Protein AF-A0A433PMJ6-F1 (afdb_monomer_lite)

Secondary structure (DSSP, 8-state):
--PPPPPP------S---------TTS-S--S-TTSPPPPP---TTS-GGG---HHHHHHHHHHHHHHHHHHHHHHHHHHHHHHHHHHHHHHHHHHHHHHHHHHHHHHHHHHT-

pLDDT: mean 79.94, std 18.89, range [43.75, 98.25]

Sequence (114 aa):
MSAEPSPIPTRPTDIKVAVGGVVDRVNKRVSGKSWKLAKAPTRRAQMPKALRRSWDQRLEERKNTEIVKTLQKEMKDEKKAEKDRKRQITIERQKIKAEKERLEQLAAKTTMNL

Structure (mmCIF, N/CA/C/O backbone):
data_AF-A0A433PMJ6-F1
#
_entry.id   AF-A0A433PMJ6-F1
#
loop_
_atom_site.group_PDB
_atom_site.id
_atom_site.type_symbol
_atom_site.label_atom_id
_atom_site.label_alt_id
_atom_site.label_comp_id
_atom_site.label_asym_id
_atom_site.label_entity_id
_atom_site.label_seq_id
_atom_site.pdbx_PDB_ins_code
_atom_site.Cartn_x
_atom_site.Cartn_y
_atom_site.Cartn_z
_atom_site.occupancy
_atom_site.B_iso_or_equiv
_atom_site.auth_seq_id
_atom_site.auth_comp_id
_atom_site.auth_asym_id
_atom_site.auth_atom_id
_atom_site.pdbx_PDB_model_num
ATOM 1 N N . MET A 1 1 ? 40.157 30.884 -50.050 1.00 47.16 1 MET A N 1
ATOM 2 C CA . MET A 1 1 ? 39.092 30.417 -49.136 1.00 47.16 1 MET A CA 1
ATOM 3 C C . MET A 1 1 ? 38.819 28.957 -49.456 1.00 47.16 1 MET A C 1
ATOM 5 O O . MET A 1 1 ? 38.008 28.676 -50.326 1.00 47.16 1 MET A O 1
ATOM 9 N N . SER A 1 2 ? 39.570 28.039 -48.848 1.00 46.00 2 SER A N 1
ATOM 10 C CA . SER A 1 2 ? 39.363 26.601 -49.050 1.00 46.00 2 SER A CA 1
ATOM 11 C C . SER A 1 2 ? 38.344 26.129 -48.021 1.00 46.00 2 SER A C 1
ATOM 13 O O . SER A 1 2 ? 38.599 26.231 -46.826 1.00 46.00 2 SER A O 1
ATOM 15 N N . ALA A 1 3 ? 37.168 25.709 -48.480 1.00 57.00 3 ALA A N 1
ATOM 16 C CA . ALA A 1 3 ? 36.109 25.210 -47.614 1.00 57.00 3 ALA A CA 1
ATOM 17 C C . ALA A 1 3 ? 36.487 23.824 -47.069 1.00 57.00 3 ALA A C 1
ATOM 19 O O . ALA A 1 3 ? 36.752 22.903 -47.842 1.00 57.00 3 ALA A O 1
ATOM 20 N N . GLU A 1 4 ? 36.517 23.685 -45.744 1.00 62.06 4 GLU A N 1
ATOM 21 C CA . GLU A 1 4 ? 36.668 22.396 -45.070 1.00 62.06 4 GLU A CA 1
ATOM 22 C C . GLU A 1 4 ? 35.406 21.534 -45.278 1.00 62.06 4 GLU A C 1
ATOM 24 O O . GLU A 1 4 ? 34.285 22.051 -45.184 1.00 62.06 4 GLU A O 1
ATOM 29 N N . PRO A 1 5 ? 35.535 20.225 -45.563 1.00 63.81 5 PRO A N 1
ATOM 30 C CA . PRO A 1 5 ? 34.377 19.355 -45.719 1.00 63.81 5 PRO A CA 1
ATOM 31 C C . PRO A 1 5 ? 33.696 19.119 -44.363 1.00 63.81 5 PRO A C 1
ATOM 33 O O . PRO A 1 5 ? 34.325 18.701 -43.393 1.00 63.81 5 PRO A O 1
ATOM 36 N N . SER A 1 6 ? 32.386 19.375 -44.306 1.00 68.75 6 SER A N 1
ATOM 37 C CA . SER A 1 6 ? 31.561 19.171 -43.109 1.00 68.75 6 SER A CA 1
ATOM 38 C C . SER A 1 6 ? 31.605 17.716 -42.606 1.00 68.75 6 SER A C 1
ATOM 40 O O . SER A 1 6 ? 31.579 16.788 -43.420 1.00 68.75 6 SER A O 1
ATOM 42 N N . PRO A 1 7 ? 31.618 17.485 -41.278 1.00 58.78 7 PRO A N 1
ATOM 43 C CA . PRO A 1 7 ? 31.689 16.144 -40.714 1.00 58.78 7 PRO A CA 1
ATOM 44 C C . PRO A 1 7 ? 30.387 15.375 -40.970 1.00 58.78 7 PRO A C 1
ATOM 46 O O . PRO A 1 7 ? 29.291 15.823 -40.632 1.00 58.78 7 PRO A O 1
ATOM 49 N N . ILE A 1 8 ? 30.518 14.193 -41.569 1.00 58.69 8 ILE A N 1
ATOM 50 C CA . ILE A 1 8 ? 29.407 13.278 -41.852 1.00 58.69 8 ILE A CA 1
ATOM 51 C C . ILE A 1 8 ? 28.804 12.797 -40.517 1.00 58.69 8 ILE A C 1
ATOM 53 O O . ILE A 1 8 ? 29.553 12.312 -39.665 1.00 58.69 8 ILE A O 1
ATOM 57 N N . PRO A 1 9 ? 27.472 12.858 -40.315 1.00 48.53 9 PRO A N 1
ATOM 58 C CA . PRO A 1 9 ? 26.842 12.312 -39.118 1.00 48.53 9 PRO A CA 1
ATOM 59 C C . PRO A 1 9 ? 26.945 10.781 -39.134 1.00 48.53 9 PRO A C 1
ATOM 61 O O . PRO A 1 9 ? 26.311 10.096 -39.942 1.00 48.53 9 PRO A O 1
ATOM 64 N N . THR A 1 10 ? 27.770 10.231 -38.245 1.00 52.34 10 THR A N 1
ATOM 65 C CA . THR A 1 10 ? 27.960 8.788 -38.096 1.00 52.34 10 THR A CA 1
ATOM 66 C C . THR A 1 10 ? 26.690 8.153 -37.527 1.00 52.34 10 THR A C 1
ATOM 68 O O . THR A 1 10 ? 26.273 8.409 -36.399 1.00 52.34 10 THR A O 1
ATOM 71 N N . ARG A 1 11 ? 26.032 7.314 -38.336 1.00 52.53 11 ARG A N 1
ATOM 72 C CA . ARG A 1 11 ? 24.927 6.464 -37.871 1.00 52.53 11 ARG A CA 1
ATOM 73 C C . ARG A 1 11 ? 25.470 5.454 -36.850 1.00 52.53 11 ARG A C 1
ATOM 75 O O . ARG A 1 11 ? 26.576 4.951 -37.060 1.00 52.53 11 ARG A O 1
ATOM 82 N N . PRO A 1 12 ? 24.721 5.101 -35.791 1.00 48.22 12 PRO A N 1
ATOM 83 C CA . PRO A 1 12 ? 25.154 4.064 -34.866 1.00 48.22 12 PRO A CA 1
ATOM 84 C C . PRO A 1 12 ? 25.143 2.724 -35.609 1.00 48.22 12 PRO A C 1
ATOM 86 O O . PRO A 1 12 ? 24.090 2.219 -35.996 1.00 48.22 12 PRO A O 1
ATOM 89 N N . THR A 1 13 ? 26.328 2.182 -35.882 1.00 50.69 13 THR A N 1
ATOM 90 C CA . THR A 1 13 ? 26.496 0.897 -36.558 1.00 50.69 13 THR A CA 1
ATOM 91 C C . THR A 1 13 ? 26.189 -0.241 -35.588 1.00 50.69 13 THR A C 1
ATOM 93 O O . THR A 1 13 ? 26.848 -0.423 -34.563 1.00 50.69 13 THR A O 1
ATOM 96 N N . ASP A 1 14 ? 25.166 -1.028 -35.916 1.00 43.75 14 ASP A N 1
ATOM 97 C CA . ASP A 1 14 ? 24.824 -2.246 -35.192 1.00 43.75 14 ASP A CA 1
ATOM 98 C C . ASP A 1 14 ? 25.916 -3.323 -35.383 1.00 43.75 14 ASP A C 1
ATOM 100 O O . ASP A 1 14 ? 26.016 -3.968 -36.420 1.00 43.75 14 ASP A O 1
ATOM 104 N N . ILE A 1 15 ? 26.682 -3.522 -34.303 1.00 49.25 15 ILE A N 1
ATOM 105 C CA . ILE A 1 15 ? 27.323 -4.755 -33.805 1.00 49.25 15 ILE A CA 1
ATOM 106 C C . ILE A 1 15 ? 28.427 -5.410 -34.677 1.00 49.25 15 ILE A C 1
ATOM 108 O O . ILE A 1 15 ? 28.185 -5.931 -35.760 1.00 49.25 15 ILE A O 1
ATOM 112 N N . LYS A 1 16 ? 29.600 -5.578 -34.027 1.00 47.69 16 LYS A N 1
ATOM 113 C CA . LYS A 1 16 ? 30.760 -6.468 -34.316 1.00 47.69 16 LYS A CA 1
ATOM 114 C C . LYS A 1 16 ? 32.041 -5.829 -34.884 1.00 47.69 16 LYS A C 1
ATOM 116 O O . LYS A 1 16 ? 32.798 -6.514 -35.563 1.00 47.69 16 LYS A O 1
ATOM 121 N N . VAL A 1 17 ? 32.376 -4.588 -34.535 1.00 45.09 17 VAL A N 1
ATOM 122 C CA . VAL A 1 17 ? 33.772 -4.123 -34.672 1.00 45.09 17 VAL A CA 1
ATO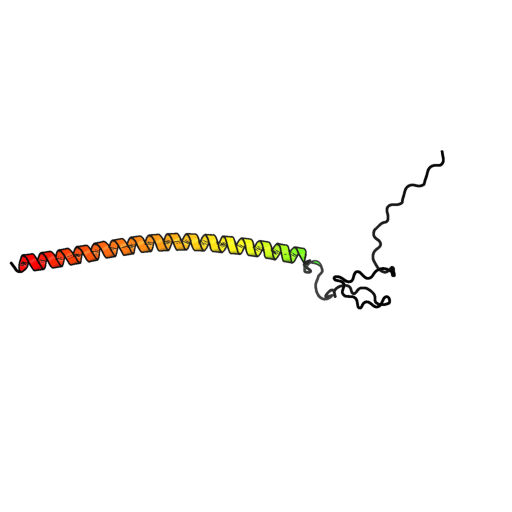M 123 C C . VAL A 1 17 ? 34.488 -4.337 -33.341 1.00 45.09 17 VAL A C 1
ATOM 125 O O . VAL A 1 17 ? 34.060 -3.824 -32.307 1.00 45.09 17 VAL A O 1
ATOM 128 N N . ALA A 1 18 ? 35.552 -5.142 -33.348 1.00 49.22 18 ALA A N 1
ATOM 129 C CA . ALA A 1 18 ? 36.413 -5.346 -32.190 1.00 49.22 18 ALA A CA 1
ATOM 130 C C . ALA A 1 18 ? 37.249 -4.079 -31.957 1.00 49.22 18 ALA A C 1
ATOM 132 O O . ALA A 1 18 ? 38.370 -3.964 -32.442 1.00 49.22 18 ALA A O 1
ATOM 133 N N . VAL A 1 19 ? 36.692 -3.109 -31.232 1.00 51.88 19 VAL A N 1
ATOM 134 C CA . VAL A 1 19 ? 37.467 -1.970 -30.731 1.00 51.88 19 VAL A CA 1
ATOM 135 C C . VAL A 1 19 ? 38.302 -2.479 -29.558 1.00 51.88 19 VAL A C 1
ATOM 137 O O . VAL A 1 19 ? 37.836 -2.578 -28.423 1.00 51.88 19 VAL A O 1
ATOM 140 N N . GLY A 1 20 ? 39.526 -2.906 -29.860 1.00 50.19 20 GLY A N 1
ATOM 141 C CA . GLY A 1 20 ? 40.527 -3.224 -28.853 1.00 50.19 20 GLY A CA 1
ATOM 142 C C . GLY A 1 20 ? 41.013 -1.937 -28.197 1.00 50.19 20 GLY A C 1
ATOM 143 O O . GLY A 1 20 ? 41.727 -1.166 -28.825 1.00 50.19 20 GLY A O 1
ATOM 144 N N . GLY A 1 21 ? 40.639 -1.703 -26.939 1.00 53.94 21 GLY A N 1
ATOM 145 C CA . GLY A 1 21 ? 41.184 -0.590 -26.162 1.00 53.94 21 GLY A CA 1
ATOM 146 C C . GLY A 1 21 ? 40.306 -0.166 -24.989 1.00 53.94 21 GLY A C 1
ATOM 147 O O . GLY A 1 21 ? 39.142 0.153 -25.175 1.00 53.94 21 GLY A O 1
ATOM 148 N N . VAL A 1 22 ? 40.918 -0.142 -23.800 1.00 44.44 22 VAL A N 1
ATOM 149 C CA . VAL A 1 22 ? 40.393 0.267 -22.481 1.00 44.44 22 VAL A CA 1
ATOM 150 C C . VAL A 1 22 ? 39.307 -0.643 -21.887 1.00 44.44 22 VAL A C 1
ATOM 152 O O . VAL A 1 22 ? 38.134 -0.644 -22.249 1.00 44.44 22 VAL A O 1
ATOM 155 N N . VAL A 1 23 ? 39.726 -1.430 -20.892 1.00 50.91 23 VAL A N 1
ATOM 156 C CA . VAL A 1 23 ? 38.844 -2.243 -20.050 1.00 50.91 23 VAL A CA 1
ATOM 157 C C . VAL A 1 23 ? 38.273 -1.353 -18.943 1.00 50.91 23 VAL A C 1
ATOM 159 O O . VAL A 1 23 ? 38.937 -1.140 -17.931 1.00 50.91 23 VAL A O 1
ATOM 162 N N . ASP A 1 24 ? 37.037 -0.870 -19.097 1.00 51.25 24 ASP A N 1
ATOM 163 C CA . ASP A 1 24 ? 36.259 -0.326 -17.973 1.00 51.25 24 ASP A CA 1
ATOM 164 C C . ASP A 1 24 ? 36.050 -1.434 -16.933 1.00 51.25 24 ASP A C 1
ATOM 166 O O . ASP A 1 24 ? 35.221 -2.333 -17.109 1.00 51.25 24 ASP A O 1
ATOM 170 N N . ARG A 1 25 ? 36.821 -1.391 -15.844 1.00 52.31 25 ARG A N 1
ATOM 171 C CA . ARG A 1 25 ? 36.862 -2.453 -14.823 1.00 52.31 25 ARG A CA 1
ATOM 172 C C . ARG A 1 25 ? 35.618 -2.521 -13.933 1.00 52.31 25 ARG A C 1
ATOM 174 O O . ARG A 1 25 ? 35.505 -3.449 -13.142 1.00 52.31 25 ARG A O 1
ATOM 181 N N . VAL A 1 26 ? 34.696 -1.564 -14.034 1.00 52.09 26 VAL A N 1
ATOM 182 C CA . VAL A 1 26 ? 33.715 -1.343 -12.963 1.00 52.09 26 VAL A CA 1
ATOM 183 C C . VAL A 1 26 ? 32.467 -2.224 -13.063 1.00 52.09 26 VAL A C 1
ATOM 185 O O . VAL A 1 26 ? 31.921 -2.554 -12.019 1.00 52.09 26 VAL A O 1
ATOM 188 N N . ASN A 1 27 ? 31.988 -2.660 -14.241 1.00 53.94 27 ASN A N 1
ATOM 189 C CA . ASN A 1 27 ? 30.758 -3.482 -14.266 1.00 53.94 27 ASN A CA 1
ATOM 190 C C . ASN A 1 27 ? 30.393 -4.113 -15.626 1.00 53.94 27 ASN A C 1
ATOM 192 O O . ASN A 1 27 ? 29.288 -3.928 -16.137 1.00 53.94 27 ASN A O 1
ATOM 196 N N . LYS A 1 28 ? 31.293 -4.860 -16.276 1.00 56.19 28 LYS A N 1
ATOM 197 C CA . LYS A 1 28 ? 30.945 -5.560 -17.533 1.00 56.19 28 LYS A CA 1
ATOM 198 C C . LYS A 1 28 ? 31.141 -7.073 -17.376 1.00 56.19 28 LYS A C 1
ATOM 200 O O . LYS A 1 28 ? 32.129 -7.508 -16.795 1.00 56.19 28 LYS A O 1
ATOM 205 N N . ARG A 1 29 ? 30.203 -7.890 -17.898 1.00 56.28 29 ARG A N 1
ATOM 206 C CA . ARG A 1 29 ? 30.298 -9.373 -17.984 1.00 56.28 29 ARG A CA 1
ATOM 207 C C . ARG A 1 29 ? 31.405 -9.783 -18.964 1.00 56.28 29 ARG A C 1
ATOM 209 O O . ARG A 1 29 ? 31.138 -10.365 -20.017 1.00 56.28 29 ARG A O 1
ATOM 216 N N . VAL A 1 30 ? 32.648 -9.455 -18.647 1.00 60.03 30 VAL A N 1
ATOM 217 C CA . VAL A 1 30 ? 33.805 -9.776 -19.476 1.00 60.03 30 VAL A CA 1
ATOM 218 C C . VAL A 1 30 ? 34.917 -10.253 -18.563 1.00 60.03 30 VAL A C 1
ATOM 220 O O . VAL A 1 30 ? 35.267 -9.614 -17.579 1.00 60.03 30 VAL A O 1
ATOM 223 N N . SER A 1 31 ? 35.479 -11.409 -18.897 1.00 59.84 31 SER A N 1
ATOM 224 C CA . SER A 1 31 ? 36.814 -11.753 -18.423 1.00 59.84 31 SER A CA 1
ATOM 225 C C . SER A 1 31 ? 37.763 -10.751 -19.078 1.00 59.84 31 SER A C 1
ATOM 227 O O . SER A 1 31 ? 37.660 -10.563 -20.286 1.00 59.84 31 SER A O 1
ATOM 229 N N . GLY A 1 32 ? 38.653 -10.115 -18.309 1.00 66.19 32 GLY A N 1
ATOM 230 C CA . GLY A 1 32 ? 39.551 -9.034 -18.758 1.00 66.19 32 GLY A CA 1
ATOM 231 C C . GLY A 1 32 ? 40.579 -9.399 -19.843 1.00 66.19 32 GLY A C 1
ATOM 232 O O . GLY A 1 32 ? 41.591 -8.726 -19.978 1.00 66.19 32 GLY A O 1
ATOM 233 N N . LYS A 1 33 ? 40.347 -10.474 -20.598 1.00 70.88 33 LYS A N 1
ATOM 234 C CA . LYS A 1 33 ? 41.165 -10.943 -21.713 1.00 70.88 33 LYS A CA 1
ATOM 235 C C . LYS A 1 33 ? 40.630 -10.306 -22.996 1.00 70.88 33 LYS A C 1
ATOM 237 O O . LYS A 1 33 ? 39.486 -10.561 -23.367 1.00 70.88 33 LYS A O 1
ATOM 242 N N . SER A 1 34 ? 41.463 -9.523 -23.672 1.00 68.75 34 SER A N 1
ATOM 243 C CA . SER A 1 34 ? 41.110 -8.684 -24.831 1.00 68.75 34 SER A CA 1
ATOM 244 C C . SER A 1 34 ? 40.463 -9.435 -26.004 1.00 68.75 34 SER A C 1
ATOM 246 O O . SER A 1 34 ? 39.620 -8.876 -26.693 1.00 68.75 34 SER A O 1
ATOM 248 N N . TRP A 1 35 ? 40.786 -10.716 -26.200 1.00 73.00 35 TRP A N 1
ATOM 249 C CA . TRP A 1 35 ? 40.193 -11.569 -27.242 1.00 73.00 35 TRP A CA 1
ATOM 250 C C . TRP A 1 35 ? 38.755 -12.045 -26.961 1.00 73.00 35 TRP A C 1
ATOM 252 O O . TRP A 1 35 ? 38.143 -12.717 -27.790 1.00 73.00 35 TRP A O 1
ATOM 262 N N . LYS A 1 36 ? 38.199 -11.763 -25.774 1.00 69.50 36 LYS A N 1
ATOM 263 C CA . LYS A 1 36 ? 36.844 -12.184 -25.409 1.00 69.50 36 LYS A CA 1
ATOM 264 C C . LYS A 1 36 ? 35.877 -11.046 -25.694 1.00 69.50 36 LYS A C 1
ATOM 266 O O . LYS A 1 36 ? 35.966 -9.980 -25.098 1.00 69.50 36 LYS A O 1
ATOM 271 N N . LEU A 1 37 ? 34.905 -11.320 -26.558 1.00 71.50 37 LEU A N 1
ATOM 272 C CA . LEU A 1 37 ? 33.819 -10.391 -26.851 1.00 71.50 37 LEU A CA 1
ATOM 273 C C . LEU A 1 37 ? 32.927 -10.181 -25.619 1.00 71.50 37 LEU A C 1
ATOM 275 O O . LEU A 1 37 ? 32.689 -11.106 -24.832 1.00 71.50 37 LEU A O 1
ATOM 279 N N . ALA A 1 38 ? 32.400 -8.964 -25.475 1.00 73.56 38 ALA A N 1
ATOM 280 C CA . ALA A 1 38 ? 31.422 -8.642 -24.445 1.00 73.56 38 ALA A CA 1
ATOM 281 C C . ALA A 1 38 ? 30.180 -9.535 -24.600 1.00 73.56 38 ALA A C 1
ATOM 283 O O . ALA A 1 38 ? 29.567 -9.599 -25.668 1.00 73.56 38 ALA A O 1
ATOM 284 N N . LYS A 1 39 ? 29.805 -10.247 -23.530 1.00 73.31 39 LYS A N 1
ATOM 285 C CA . LYS A 1 39 ? 28.635 -11.130 -23.562 1.00 73.31 39 LYS A CA 1
ATOM 286 C C . LYS A 1 39 ? 27.351 -10.305 -23.500 1.00 73.31 39 LYS A C 1
ATOM 288 O O . LYS A 1 39 ? 27.087 -9.650 -22.492 1.00 73.31 39 LYS A O 1
ATOM 293 N N . ALA A 1 40 ? 26.526 -10.403 -24.539 1.00 73.12 40 ALA A N 1
ATOM 294 C CA . ALA A 1 40 ? 25.147 -9.931 -24.491 1.00 73.12 40 ALA A CA 1
ATOM 295 C C . ALA A 1 40 ? 24.305 -10.822 -23.552 1.00 73.12 40 ALA A C 1
ATOM 297 O O . ALA A 1 40 ? 24.582 -12.020 -23.422 1.00 73.12 40 ALA A O 1
ATOM 298 N N . PRO A 1 41 ? 23.273 -10.275 -22.887 1.00 75.12 41 PRO A N 1
ATOM 299 C CA . PRO A 1 41 ? 22.358 -11.075 -22.084 1.00 75.12 41 PRO A CA 1
ATOM 300 C C . PRO A 1 41 ? 21.612 -12.094 -22.955 1.00 75.12 41 PRO A C 1
ATOM 302 O O . PRO A 1 41 ? 21.113 -11.770 -24.035 1.00 75.12 41 PRO A O 1
ATOM 305 N N . THR A 1 42 ? 21.504 -13.331 -22.466 1.00 80.50 42 THR A N 1
ATOM 306 C CA . THR A 1 42 ? 20.791 -14.411 -23.156 1.00 80.50 42 THR A CA 1
ATOM 307 C C . THR A 1 42 ? 19.322 -14.039 -23.356 1.00 80.50 42 THR A C 1
ATOM 309 O O . THR A 1 42 ? 18.556 -13.930 -22.397 1.00 80.50 42 THR A O 1
ATOM 312 N N . ARG A 1 43 ? 18.901 -13.875 -24.614 1.00 77.38 43 ARG A N 1
ATOM 313 C CA . ARG A 1 43 ? 17.488 -13.698 -24.977 1.00 77.38 43 ARG A CA 1
ATOM 314 C C . ARG A 1 43 ? 16.815 -15.065 -25.092 1.00 77.38 43 ARG A C 1
ATOM 316 O O . ARG A 1 43 ? 17.212 -15.879 -25.916 1.00 77.38 43 ARG A O 1
ATOM 323 N N . ARG A 1 44 ? 15.761 -15.305 -24.304 1.00 80.56 44 ARG A N 1
ATOM 324 C CA . ARG A 1 44 ? 14.930 -16.520 -24.418 1.00 80.56 44 ARG A CA 1
ATOM 325 C C . ARG A 1 44 ? 14.165 -16.506 -25.743 1.00 80.56 44 ARG A C 1
ATOM 327 O O . ARG A 1 44 ? 13.265 -15.680 -25.899 1.00 80.56 44 ARG A O 1
ATOM 334 N N . ALA A 1 45 ? 14.511 -17.399 -26.670 1.00 82.31 45 ALA A N 1
ATOM 335 C CA . ALA A 1 45 ? 13.899 -17.481 -27.999 1.00 82.31 45 ALA A CA 1
ATOM 336 C C . ALA A 1 45 ? 12.409 -17.857 -27.936 1.00 82.31 45 ALA A C 1
ATOM 338 O O . ALA A 1 45 ? 11.606 -17.201 -28.589 1.00 82.31 45 ALA A O 1
ATOM 339 N N . GLN A 1 46 ? 12.045 -18.795 -27.054 1.00 89.19 46 GLN A N 1
ATOM 340 C CA . GLN A 1 46 ? 10.669 -19.276 -26.856 1.00 89.19 46 GLN A CA 1
ATOM 341 C C . GLN A 1 46 ? 9.633 -18.224 -26.405 1.00 89.19 46 GLN A C 1
ATOM 343 O O . GLN A 1 46 ? 8.442 -18.490 -26.491 1.00 89.19 46 GLN A O 1
ATOM 348 N N . MET A 1 47 ? 10.036 -17.035 -25.934 1.00 86.06 47 MET A N 1
ATOM 349 C CA . MET A 1 47 ? 9.073 -15.982 -25.577 1.00 86.06 47 MET A CA 1
ATOM 350 C C . MET A 1 47 ? 8.815 -15.009 -26.738 1.00 86.06 47 MET A C 1
ATOM 352 O O . MET A 1 47 ? 9.783 -14.444 -27.265 1.00 86.06 47 MET A O 1
ATOM 356 N N . PRO A 1 48 ? 7.544 -14.705 -27.067 1.00 88.81 48 PRO A N 1
ATOM 357 C CA . PRO A 1 48 ? 7.194 -13.657 -28.023 1.00 88.81 48 PRO A CA 1
ATOM 358 C C . PRO A 1 48 ? 7.771 -12.293 -27.628 1.00 88.81 48 PRO A C 1
ATOM 360 O O . PRO A 1 48 ? 7.852 -11.957 -26.446 1.00 88.81 48 PRO A O 1
ATOM 363 N N . LYS A 1 49 ? 8.150 -11.466 -28.615 1.00 83.44 49 LYS A N 1
ATOM 364 C CA . LYS A 1 49 ? 8.746 -10.137 -28.366 1.00 83.44 49 LYS A CA 1
ATOM 365 C C . LYS A 1 49 ? 7.809 -9.221 -27.567 1.00 83.44 49 LYS A C 1
ATOM 367 O O . LYS A 1 49 ? 8.301 -8.489 -26.719 1.00 83.44 49 LYS A O 1
ATOM 372 N N . ALA A 1 50 ? 6.498 -9.325 -27.785 1.00 84.50 50 ALA A N 1
ATOM 373 C CA . ALA A 1 50 ? 5.482 -8.546 -27.076 1.00 84.50 50 ALA A CA 1
ATOM 374 C C . ALA A 1 50 ? 5.442 -8.814 -25.558 1.00 84.50 50 ALA A C 1
ATOM 376 O O . ALA A 1 50 ? 5.113 -7.920 -24.787 1.00 84.50 50 ALA A O 1
ATOM 377 N N . LEU A 1 51 ? 5.823 -10.021 -25.122 1.00 84.12 51 LEU A N 1
ATOM 378 C CA . LEU A 1 51 ? 5.818 -10.408 -23.707 1.00 84.12 51 LEU A CA 1
ATOM 379 C C . LEU A 1 51 ? 7.149 -10.093 -23.000 1.00 84.12 51 LEU A C 1
ATOM 381 O O . LEU A 1 51 ? 7.273 -10.222 -21.783 1.00 84.12 51 LEU A O 1
ATOM 385 N N . ARG A 1 52 ? 8.180 -9.680 -23.748 1.00 84.19 52 ARG A N 1
ATOM 386 C CA . ARG A 1 52 ? 9.487 -9.340 -23.177 1.00 84.19 52 ARG A CA 1
ATOM 387 C C . ARG A 1 52 ? 9.438 -7.929 -22.592 1.00 84.19 52 ARG A C 1
ATOM 389 O O . ARG A 1 52 ? 9.537 -6.952 -23.325 1.00 84.19 52 ARG A O 1
ATOM 396 N N . ARG A 1 53 ? 9.345 -7.835 -21.267 1.00 86.69 53 ARG A N 1
ATOM 397 C CA . ARG A 1 53 ? 9.465 -6.570 -20.530 1.00 86.69 53 ARG A CA 1
ATOM 398 C C . ARG A 1 53 ? 10.926 -6.138 -20.405 1.00 86.69 53 ARG A C 1
ATOM 400 O O . ARG A 1 53 ? 11.787 -6.961 -20.066 1.00 86.69 53 ARG A O 1
ATOM 407 N N . SER A 1 54 ? 11.206 -4.853 -20.617 1.00 87.88 54 SER A N 1
ATOM 408 C CA . SER A 1 54 ? 12.509 -4.285 -20.250 1.00 87.88 54 SER A CA 1
ATOM 409 C C . SER A 1 54 ? 12.673 -4.260 -18.723 1.00 87.88 54 SER A C 1
ATOM 411 O O . SER A 1 54 ? 11.749 -4.557 -17.961 1.00 87.88 54 SER A O 1
ATOM 413 N N . TRP A 1 55 ? 13.887 -3.991 -18.246 1.00 85.81 55 TRP A N 1
ATOM 414 C CA . TRP A 1 55 ? 14.093 -3.762 -16.816 1.00 85.81 55 TRP A CA 1
ATOM 415 C C . TRP A 1 55 ? 13.334 -2.519 -16.343 1.00 85.81 55 TRP A C 1
ATOM 417 O O . TRP A 1 55 ? 12.651 -2.591 -15.326 1.00 85.81 55 TRP A O 1
ATOM 427 N N . ASP A 1 56 ? 13.377 -1.445 -17.128 1.00 90.69 56 ASP A N 1
ATOM 428 C CA . ASP A 1 56 ? 1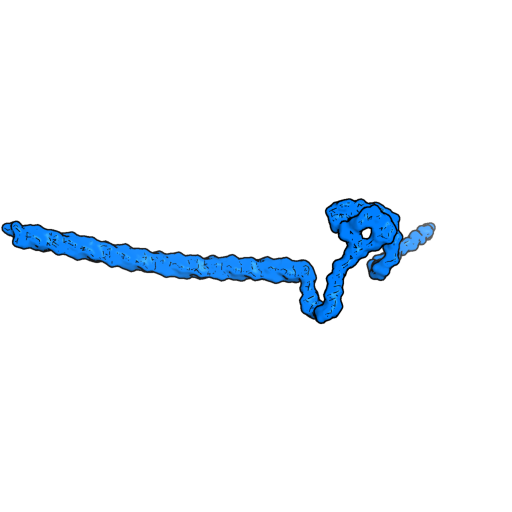2.742 -0.169 -16.791 1.00 90.69 56 ASP A CA 1
ATOM 429 C C . ASP A 1 56 ? 11.220 -0.311 -16.687 1.00 90.69 56 ASP A C 1
ATOM 431 O O . ASP A 1 56 ? 10.640 0.094 -15.686 1.00 90.69 56 ASP A O 1
ATOM 435 N N . GLN A 1 57 ? 10.591 -1.040 -17.617 1.00 93.19 57 GLN A N 1
ATOM 436 C CA . GLN A 1 57 ? 9.158 -1.356 -17.543 1.00 93.19 57 GLN A CA 1
ATOM 437 C C . GLN A 1 57 ? 8.801 -2.135 -16.272 1.00 93.19 57 GLN A C 1
ATOM 439 O O . GLN A 1 57 ? 7.806 -1.846 -15.618 1.00 93.19 57 GLN A O 1
ATOM 444 N N . ARG A 1 58 ? 9.630 -3.113 -15.877 1.00 93.88 58 ARG A N 1
ATOM 445 C CA . ARG A 1 58 ? 9.407 -3.865 -14.628 1.00 93.88 58 ARG A CA 1
ATOM 446 C C . ARG A 1 58 ? 9.603 -2.997 -13.389 1.00 93.88 58 ARG A C 1
ATOM 448 O O . ARG A 1 58 ? 8.981 -3.256 -12.360 1.00 93.88 58 ARG A O 1
ATOM 455 N N . LEU A 1 59 ? 10.495 -2.012 -13.458 1.00 96.44 59 LEU A N 1
ATOM 456 C CA . LEU A 1 59 ? 10.724 -1.067 -12.374 1.00 96.44 59 LEU A CA 1
ATOM 457 C C . LEU A 1 59 ? 9.535 -0.111 -12.226 1.00 96.44 59 LEU A C 1
ATOM 459 O O . LEU A 1 59 ? 9.089 0.120 -11.106 1.00 96.44 59 LEU A O 1
ATOM 463 N N . GLU A 1 60 ? 8.998 0.395 -13.334 1.00 96.56 60 GLU A N 1
ATOM 464 C CA . GLU A 1 60 ? 7.780 1.216 -13.365 1.00 96.56 60 GLU A CA 1
ATOM 465 C C . GLU A 1 60 ? 6.565 0.447 -12.840 1.00 96.56 60 GLU A C 1
ATOM 467 O O . GLU A 1 60 ? 5.877 0.929 -11.941 1.00 96.56 60 GLU A O 1
ATOM 472 N N . GLU A 1 61 ? 6.345 -0.783 -13.315 1.00 96.25 61 GLU A N 1
ATOM 473 C CA . GLU A 1 61 ? 5.280 -1.659 -12.811 1.00 96.25 61 GLU A CA 1
ATOM 474 C C . GLU A 1 61 ? 5.403 -1.853 -11.291 1.00 96.25 61 GLU A C 1
ATOM 476 O O . GLU A 1 61 ? 4.415 -1.727 -10.567 1.00 96.25 61 GLU A O 1
ATOM 481 N N . ARG A 1 62 ? 6.620 -2.082 -10.778 1.00 97.44 62 ARG A N 1
ATOM 482 C CA . ARG A 1 62 ? 6.852 -2.229 -9.336 1.00 97.44 62 ARG A CA 1
ATOM 483 C C . ARG A 1 62 ? 6.489 -0.960 -8.567 1.00 97.44 62 ARG A C 1
ATOM 485 O O . ARG A 1 62 ? 5.716 -1.056 -7.617 1.00 97.44 62 ARG A O 1
ATOM 492 N N . LYS A 1 63 ? 6.970 0.205 -9.008 1.00 97.88 63 LYS A N 1
ATOM 493 C CA . LYS A 1 63 ? 6.648 1.503 -8.389 1.00 97.88 63 LYS A CA 1
ATOM 494 C C . LYS A 1 63 ? 5.137 1.733 -8.343 1.00 97.88 63 LYS A C 1
ATOM 496 O O . LYS A 1 63 ? 4.599 2.074 -7.295 1.00 97.88 63 LYS A O 1
ATOM 501 N N . ASN A 1 64 ? 4.438 1.455 -9.441 1.00 97.56 64 ASN A N 1
ATOM 502 C CA . ASN A 1 64 ? 2.983 1.591 -9.504 1.00 97.56 64 ASN A CA 1
ATOM 503 C C . ASN A 1 64 ? 2.289 0.660 -8.501 1.00 97.56 64 ASN A C 1
ATOM 505 O O . ASN A 1 64 ? 1.384 1.084 -7.784 1.00 97.56 64 ASN A O 1
ATOM 509 N N . THR A 1 65 ? 2.732 -0.597 -8.393 1.00 97.62 65 THR A N 1
ATOM 510 C CA . THR A 1 65 ? 2.159 -1.526 -7.406 1.00 97.62 65 THR A CA 1
ATOM 511 C C . THR A 1 65 ? 2.438 -1.114 -5.964 1.00 97.62 65 THR A C 1
ATOM 513 O O . THR A 1 65 ? 1.600 -1.356 -5.099 1.00 97.62 65 THR A O 1
ATOM 516 N N . GLU A 1 66 ? 3.591 -0.506 -5.691 1.00 98.06 66 GLU A N 1
ATOM 517 C CA . GLU A 1 66 ? 3.936 0.012 -4.366 1.00 98.06 66 GLU A CA 1
ATOM 518 C C . GLU A 1 66 ? 3.015 1.177 -3.995 1.00 98.06 66 GLU A C 1
ATOM 520 O O . GLU A 1 66 ? 2.395 1.119 -2.937 1.00 98.06 66 GLU A O 1
ATOM 525 N N . ILE A 1 67 ? 2.813 2.138 -4.902 1.00 97.88 67 ILE A N 1
ATOM 526 C CA . ILE A 1 67 ? 1.896 3.276 -4.709 1.00 97.88 67 ILE A CA 1
ATOM 527 C C . ILE A 1 67 ? 0.458 2.802 -4.451 1.00 97.88 67 ILE A C 1
ATOM 529 O O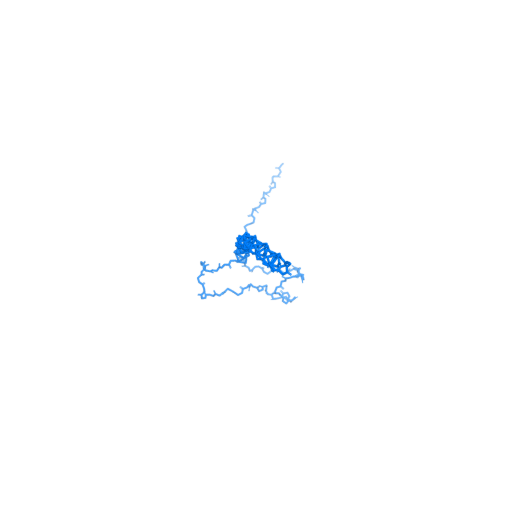 . ILE A 1 67 ? -0.222 3.281 -3.546 1.00 97.88 67 ILE A O 1
ATOM 533 N N . VAL A 1 68 ? -0.027 1.823 -5.220 1.00 98.19 68 VAL A N 1
ATOM 534 C CA . VAL A 1 68 ? -1.382 1.284 -5.017 1.00 98.19 68 VAL A CA 1
ATOM 535 C C . VAL A 1 68 ? -1.503 0.594 -3.657 1.00 98.19 68 VAL A C 1
ATOM 537 O O . VAL A 1 68 ? -2.519 0.739 -2.977 1.00 98.19 68 VAL A O 1
ATOM 540 N N . LYS A 1 69 ? -0.473 -0.146 -3.232 1.00 98.19 69 LYS A N 1
ATOM 541 C CA . LYS A 1 69 ? -0.466 -0.825 -1.929 1.00 98.19 69 LYS A CA 1
ATOM 542 C C . LYS A 1 69 ? -0.423 0.160 -0.766 1.00 98.19 69 LYS A C 1
ATOM 544 O O . LYS A 1 69 ? -1.111 -0.086 0.225 1.00 98.19 69 LYS A O 1
ATOM 549 N N . THR A 1 70 ? 0.355 1.238 -0.865 1.00 98.00 70 THR A N 1
ATOM 550 C CA . THR A 1 70 ? 0.402 2.270 0.181 1.00 98.00 70 THR A CA 1
ATOM 551 C C . THR A 1 70 ? -0.953 2.948 0.313 1.00 98.00 70 THR A C 1
ATOM 553 O O . THR A 1 70 ? -1.518 2.932 1.404 1.00 98.00 70 THR A O 1
ATOM 556 N N . LEU A 1 71 ? -1.549 3.380 -0.802 1.00 98.19 71 LEU A N 1
ATOM 557 C CA . LEU A 1 71 ? -2.879 3.992 -0.801 1.00 98.19 71 LEU A CA 1
ATOM 558 C C . LEU A 1 71 ? -3.946 3.041 -0.238 1.00 98.19 71 LEU A C 1
ATOM 560 O O . LEU A 1 71 ? -4.769 3.418 0.594 1.00 98.19 71 LEU A O 1
ATOM 564 N N . GLN A 1 72 ? -3.922 1.768 -0.644 1.00 97.94 72 GLN A N 1
ATOM 565 C CA . GLN A 1 72 ? -4.859 0.772 -0.126 1.00 97.94 72 GLN A CA 1
ATOM 566 C C . GLN A 1 72 ? -4.709 0.575 1.389 1.00 97.94 72 GLN A C 1
ATOM 568 O O . GLN A 1 72 ? -5.706 0.329 2.076 1.00 97.94 72 GLN A O 1
ATOM 573 N N . LYS A 1 73 ? -3.478 0.624 1.904 1.00 98.19 73 LYS A N 1
ATOM 574 C CA . LYS A 1 73 ? -3.200 0.503 3.334 1.00 98.19 73 LYS A CA 1
ATOM 575 C C . LYS A 1 73 ? -3.741 1.716 4.089 1.00 98.19 73 LYS A C 1
ATOM 577 O O . LYS A 1 73 ? -4.516 1.519 5.019 1.00 98.19 73 LYS A O 1
ATOM 582 N N . GLU A 1 74 ? -3.432 2.925 3.629 1.00 97.12 74 GLU A N 1
ATOM 583 C CA . GLU A 1 74 ? -3.915 4.184 4.215 1.00 97.12 74 GLU A CA 1
ATOM 584 C C . GLU A 1 74 ? -5.448 4.196 4.316 1.00 97.12 74 GLU A C 1
ATOM 586 O O . GLU A 1 74 ? -6.003 4.338 5.405 1.00 97.12 74 GLU A O 1
ATOM 591 N N . MET A 1 75 ? -6.150 3.867 3.225 1.00 98.00 75 MET A N 1
ATOM 592 C CA . MET A 1 75 ? -7.617 3.796 3.220 1.00 98.00 75 MET A CA 1
ATOM 593 C C . MET A 1 75 ? -8.194 2.762 4.200 1.00 98.00 75 MET A C 1
ATOM 595 O O . MET A 1 75 ? -9.308 2.924 4.710 1.00 98.00 75 MET A O 1
ATOM 599 N N . LYS A 1 76 ? -7.503 1.635 4.408 1.00 98.25 76 LYS A N 1
ATOM 600 C CA . LYS A 1 76 ? -7.947 0.597 5.351 1.00 98.25 76 LYS A CA 1
ATOM 601 C C . LYS A 1 76 ? -7.709 1.031 6.790 1.00 98.25 76 LYS A C 1
ATOM 603 O O . LYS A 1 76 ? -8.590 0.810 7.623 1.00 98.25 76 LYS A O 1
ATOM 608 N N . ASP A 1 77 ? -6.561 1.640 7.055 1.00 97.75 77 ASP A N 1
ATOM 609 C CA . ASP A 1 77 ? -6.171 2.106 8.380 1.00 97.75 77 ASP A CA 1
ATOM 610 C C . ASP A 1 77 ? -7.108 3.231 8.846 1.00 97.75 77 ASP A C 1
ATOM 612 O O . ASP A 1 77 ? -7.647 3.145 9.950 1.00 97.75 77 ASP A O 1
ATOM 616 N N . GLU A 1 78 ? -7.449 4.188 7.976 1.00 96.44 78 GLU A N 1
ATOM 617 C CA . GLU A 1 78 ? -8.443 5.237 8.259 1.00 96.44 78 GLU A CA 1
ATOM 618 C C . GLU A 1 78 ? -9.831 4.662 8.579 1.00 96.44 78 GLU A C 1
ATOM 620 O O . GLU A 1 78 ? -10.452 4.996 9.593 1.00 96.44 78 GLU A O 1
ATOM 625 N N . LYS A 1 79 ? -10.322 3.733 7.746 1.00 97.94 79 LYS A N 1
ATOM 626 C CA . LYS A 1 79 ? -11.621 3.077 7.973 1.00 97.94 79 LYS A CA 1
ATOM 627 C C . LYS A 1 79 ? -11.647 2.294 9.280 1.00 97.94 79 LYS A C 1
ATOM 629 O O . LYS A 1 79 ? -12.695 2.223 9.927 1.00 97.94 79 LYS A O 1
ATOM 634 N N . LYS A 1 80 ? -10.535 1.655 9.641 1.00 97.81 80 LYS A N 1
ATOM 635 C CA . LYS A 1 80 ? -10.420 0.902 10.887 1.00 97.81 80 LYS A CA 1
ATOM 636 C C . LYS A 1 80 ? -10.374 1.845 12.087 1.00 97.81 80 LYS A C 1
ATOM 638 O O . LYS A 1 80 ? -11.136 1.626 13.022 1.00 97.81 80 LYS A O 1
ATOM 643 N N . ALA A 1 81 ? -9.587 2.916 12.020 1.00 97.62 81 ALA A N 1
ATOM 644 C CA . ALA A 1 81 ? -9.490 3.918 13.077 1.00 97.62 81 ALA A CA 1
ATOM 645 C C . ALA A 1 81 ? -10.857 4.539 13.406 1.00 97.62 81 ALA A C 1
ATOM 647 O O . ALA A 1 81 ? -11.236 4.616 14.574 1.00 97.62 81 ALA A O 1
ATOM 648 N N . GLU A 1 82 ? -11.650 4.892 12.392 1.00 97.12 82 GLU A N 1
ATOM 649 C CA . GLU A 1 82 ? -12.986 5.459 12.612 1.00 97.12 82 GLU A CA 1
ATOM 650 C C . GLU A 1 82 ? -13.964 4.436 13.220 1.00 97.12 82 GLU A C 1
ATOM 652 O O . GLU A 1 82 ? -14.758 4.764 14.107 1.00 97.12 82 GLU A O 1
ATOM 657 N N . LYS A 1 83 ? -13.902 3.168 12.790 1.00 97.88 83 LYS A N 1
ATOM 658 C CA . LYS A 1 83 ? -14.699 2.087 13.399 1.00 97.88 83 LYS A CA 1
ATOM 659 C C . LYS A 1 83 ? -14.312 1.855 14.858 1.00 97.88 83 LYS A C 1
ATOM 661 O O . LYS A 1 83 ? -15.198 1.735 15.707 1.00 97.88 83 LYS A O 1
ATOM 666 N N . ASP A 1 84 ? -13.017 1.815 15.145 1.00 97.44 84 ASP A N 1
ATOM 667 C CA . ASP A 1 84 ? -12.491 1.596 16.489 1.00 97.44 84 ASP A CA 1
ATOM 668 C C . ASP A 1 84 ? -12.847 2.768 17.413 1.00 97.44 84 ASP A C 1
ATOM 670 O O . ASP A 1 84 ? -13.306 2.533 18.532 1.00 97.44 84 ASP A O 1
ATOM 674 N N . ARG A 1 85 ? -12.787 4.014 16.923 1.00 97.44 85 ARG A N 1
ATOM 675 C CA . ARG A 1 85 ? -13.252 5.208 17.649 1.00 97.44 85 ARG A CA 1
ATOM 676 C C . ARG A 1 85 ? -14.727 5.101 18.037 1.00 97.44 85 ARG A C 1
ATOM 678 O O . ARG A 1 85 ? -15.080 5.298 19.199 1.00 97.44 85 ARG A O 1
ATOM 685 N N . LYS A 1 86 ? -15.606 4.756 17.089 1.00 97.81 86 LYS A N 1
ATOM 686 C CA . LYS A 1 86 ? -17.042 4.573 17.375 1.00 97.81 86 LYS A CA 1
ATOM 687 C C . LYS A 1 86 ? -17.266 3.474 18.409 1.00 97.81 86 LYS A C 1
ATOM 689 O O . LYS A 1 86 ? -18.049 3.657 19.339 1.00 97.81 86 LYS A O 1
ATOM 694 N N . ARG A 1 87 ? -16.546 2.358 18.276 1.00 97.75 87 ARG A N 1
ATOM 695 C CA . ARG A 1 87 ? -16.608 1.242 19.224 1.00 97.75 87 ARG A CA 1
ATOM 696 C C . ARG A 1 87 ? -16.177 1.669 20.629 1.00 97.75 87 ARG A C 1
ATOM 698 O O . ARG A 1 87 ? -16.867 1.324 21.585 1.00 97.75 87 ARG A O 1
ATOM 705 N N . GLN A 1 88 ? -15.088 2.424 20.760 1.00 97.31 88 GLN A N 1
ATOM 706 C CA . GLN A 1 88 ? -14.609 2.945 22.045 1.00 97.31 88 GLN A CA 1
ATOM 707 C C . GLN A 1 88 ? -15.655 3.843 22.709 1.00 97.31 88 GLN A C 1
ATOM 709 O O . GLN A 1 88 ? -16.017 3.587 23.853 1.00 97.31 88 GLN A O 1
ATOM 714 N N . ILE A 1 89 ? -16.246 4.783 21.964 1.00 97.75 89 ILE A N 1
ATOM 715 C CA . ILE A 1 89 ? -17.313 5.659 22.476 1.00 97.75 89 ILE A CA 1
ATOM 716 C C . ILE A 1 89 ? -18.506 4.840 22.991 1.00 97.75 89 ILE A C 1
ATOM 718 O O . ILE A 1 89 ? -19.056 5.125 24.055 1.00 97.75 89 ILE A O 1
ATOM 722 N N . THR A 1 90 ? -18.936 3.811 22.257 1.00 97.69 90 THR A N 1
ATOM 723 C CA . THR A 1 90 ? -20.042 2.951 22.702 1.00 97.69 90 THR A CA 1
ATOM 724 C C . THR A 1 90 ? -19.685 2.179 23.970 1.00 97.69 90 THR A C 1
ATOM 726 O O . THR A 1 90 ? -20.508 2.109 24.883 1.00 97.69 90 THR A O 1
ATOM 729 N N . ILE A 1 91 ? -18.470 1.632 24.048 1.00 97.56 91 ILE A N 1
ATOM 730 C CA . ILE A 1 91 ? -17.985 0.918 25.235 1.00 97.56 91 ILE A CA 1
ATOM 731 C C . ILE A 1 91 ? -17.930 1.860 26.441 1.00 97.56 91 ILE A C 1
ATOM 733 O O . ILE A 1 91 ? -18.388 1.492 27.519 1.00 97.56 91 ILE A O 1
ATOM 737 N N . GLU A 1 92 ? -17.422 3.079 26.276 1.00 97.06 92 GLU A N 1
ATOM 738 C CA . GLU A 1 92 ? -17.377 4.089 27.338 1.00 97.06 92 GLU A CA 1
ATOM 739 C C . GLU A 1 92 ? -18.779 4.452 27.826 1.00 97.06 92 GLU A C 1
ATOM 741 O O . GLU A 1 92 ? -19.035 4.441 29.029 1.00 97.06 92 GLU A O 1
ATOM 746 N N . ARG A 1 93 ? -19.729 4.664 26.907 1.00 96.44 93 ARG A N 1
ATOM 747 C CA . ARG A 1 93 ? -21.135 4.913 27.263 1.00 96.44 93 ARG A CA 1
ATOM 748 C C . ARG A 1 93 ? -21.745 3.758 28.054 1.00 96.44 93 ARG A C 1
ATOM 750 O O . ARG A 1 93 ? -22.486 4.007 28.999 1.00 96.44 93 ARG A O 1
ATOM 757 N N . GLN A 1 94 ? -21.453 2.512 27.682 1.00 96.88 94 GLN A N 1
ATOM 758 C CA . GLN A 1 94 ? -21.931 1.340 28.421 1.00 96.88 94 GLN A CA 1
ATOM 759 C C . GLN A 1 94 ? -21.298 1.251 29.813 1.00 96.88 94 GLN A C 1
ATOM 761 O O . GLN A 1 94 ? -22.015 1.022 30.781 1.00 96.88 94 GLN A O 1
ATOM 766 N N . LYS A 1 95 ? -19.988 1.502 29.932 1.00 97.31 95 LYS A N 1
ATOM 767 C CA . LYS A 1 95 ? -19.282 1.520 31.222 1.00 97.31 95 LYS A CA 1
ATOM 768 C C . LYS A 1 95 ? -19.841 2.583 32.167 1.00 97.31 95 LYS A C 1
ATOM 770 O O . LYS A 1 95 ? -20.088 2.279 33.326 1.00 97.31 95 LYS A O 1
ATOM 775 N N . ILE A 1 96 ? -20.091 3.795 31.668 1.00 96.38 96 ILE A N 1
ATOM 776 C CA . ILE A 1 96 ? -20.668 4.887 32.467 1.00 96.38 96 ILE A CA 1
ATOM 777 C C . ILE A 1 96 ? -22.065 4.510 32.974 1.00 96.38 96 ILE A C 1
ATOM 779 O O . ILE A 1 96 ? -22.374 4.743 34.139 1.00 96.38 96 ILE A O 1
ATOM 783 N N . LYS A 1 97 ? -22.906 3.907 32.121 1.00 96.81 97 LYS A N 1
ATOM 784 C CA . LYS A 1 97 ? -24.243 3.449 32.530 1.00 96.81 97 LYS A CA 1
ATOM 785 C C . LYS A 1 97 ? -24.174 2.346 33.581 1.00 96.81 97 LYS A C 1
ATOM 787 O O . LYS A 1 97 ? -24.830 2.468 34.605 1.00 96.81 97 LYS A O 1
ATOM 792 N N . ALA A 1 98 ? -23.339 1.331 33.362 1.00 96.06 98 ALA A N 1
ATOM 793 C CA . ALA A 1 98 ? -23.174 0.226 34.301 1.00 96.06 98 ALA A CA 1
ATOM 794 C C . ALA A 1 98 ? -22.655 0.700 35.668 1.00 96.06 98 ALA A C 1
ATOM 796 O O . ALA A 1 98 ? -23.137 0.243 36.702 1.00 96.06 98 ALA A O 1
ATOM 797 N N . GLU A 1 99 ? -21.712 1.647 35.690 1.00 94.75 99 GLU A N 1
ATOM 798 C CA . GLU A 1 99 ? -21.210 2.211 36.946 1.00 94.75 99 GLU A CA 1
ATOM 799 C C . GLU A 1 99 ? -22.278 3.055 37.652 1.00 94.75 99 GLU A C 1
ATOM 801 O O . GLU A 1 99 ? -22.457 2.938 38.862 1.00 94.75 99 GLU A O 1
ATOM 806 N N . LYS A 1 100 ? -23.054 3.846 36.901 1.00 95.75 100 LYS A N 1
ATOM 807 C CA . LYS A 1 100 ? -24.183 4.601 37.454 1.00 95.75 100 LYS A CA 1
ATOM 808 C C . LYS A 1 100 ? -25.237 3.671 38.067 1.00 95.75 100 LYS A C 1
ATOM 810 O O . LYS A 1 100 ? -25.630 3.882 39.208 1.00 95.75 100 LYS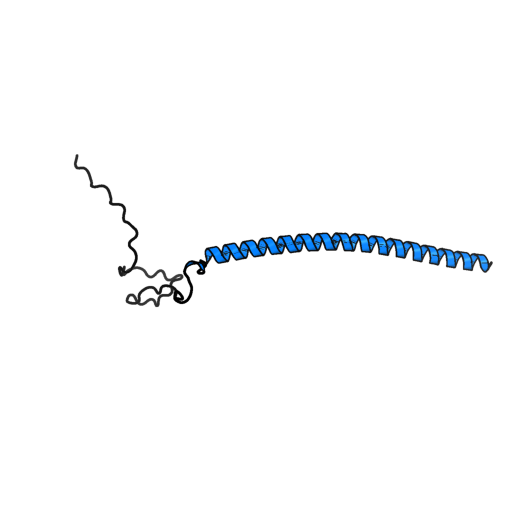 A O 1
ATOM 815 N N . GLU A 1 101 ? -25.636 2.621 37.351 1.00 95.69 101 GLU A N 1
ATOM 816 C CA . GLU A 1 101 ? -26.585 1.611 37.839 1.00 95.69 101 GLU A CA 1
ATOM 817 C C . GLU A 1 101 ? -26.055 0.900 39.093 1.00 95.69 101 GLU A C 1
ATOM 819 O O . GLU A 1 101 ? -26.802 0.675 40.046 1.00 95.69 101 GLU A O 1
ATOM 824 N N . ARG A 1 102 ? -24.754 0.592 39.144 1.00 95.19 102 ARG A N 1
ATOM 825 C CA . ARG A 1 102 ? -24.111 0.010 40.329 1.00 95.19 102 ARG A CA 1
ATOM 826 C C . ARG A 1 102 ? -24.177 0.948 41.537 1.00 95.19 102 ARG A C 1
ATOM 828 O O . ARG A 1 102 ? -24.483 0.491 42.640 1.00 95.19 102 ARG A O 1
ATOM 835 N N . LEU A 1 103 ? -23.882 2.233 41.344 1.00 94.75 103 LEU A N 1
ATOM 836 C CA . LEU A 1 103 ? -23.945 3.245 42.402 1.00 94.75 103 LEU A CA 1
ATOM 837 C C . LEU A 1 103 ? -25.380 3.466 42.888 1.00 94.75 103 LEU A C 1
ATOM 839 O O . LEU A 1 103 ? -25.596 3.542 44.094 1.00 94.75 103 LEU A O 1
ATOM 843 N N . GLU A 1 104 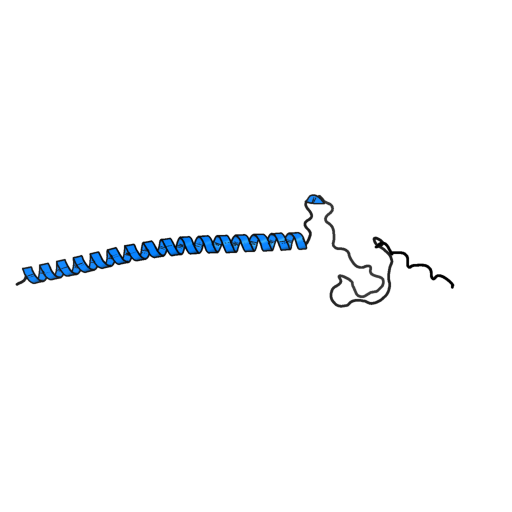? -26.360 3.496 41.985 1.00 92.88 104 GLU A N 1
ATOM 844 C CA . GLU A 1 104 ? -27.784 3.587 42.334 1.00 92.88 104 GLU A CA 1
ATOM 845 C C . GLU A 1 104 ? -28.249 2.366 43.135 1.00 92.88 104 GLU A C 1
ATOM 847 O O . GLU A 1 104 ? -28.911 2.519 44.159 1.00 92.88 104 GLU A O 1
ATOM 852 N N . GLN A 1 105 ? -27.847 1.154 42.740 1.00 93.00 105 GLN A N 1
ATOM 853 C CA . GLN A 1 105 ? -28.147 -0.063 43.501 1.00 93.00 105 GLN A CA 1
ATOM 854 C C . GLN A 1 105 ? -27.503 -0.056 44.891 1.00 93.00 105 GLN A C 1
ATOM 856 O O . GLN A 1 105 ? -28.117 -0.520 45.851 1.00 93.00 105 GLN A O 1
ATOM 861 N N . LEU A 1 106 ? -26.269 0.440 45.017 1.00 91.75 106 LEU A N 1
ATOM 862 C CA . LEU A 1 106 ? -25.605 0.592 46.313 1.00 91.75 106 LEU A CA 1
ATOM 863 C C . LEU A 1 106 ? -26.306 1.642 47.175 1.00 91.75 106 LEU A C 1
ATOM 865 O O . LEU A 1 106 ? -26.575 1.370 48.339 1.00 91.75 106 LEU A O 1
ATOM 869 N N . ALA A 1 107 ? -26.653 2.797 46.607 1.00 92.38 107 ALA A N 1
ATOM 870 C CA . ALA A 1 107 ? -27.391 3.841 47.308 1.00 92.38 107 ALA A CA 1
ATOM 871 C C . ALA A 1 107 ? -28.751 3.324 47.796 1.00 92.38 107 ALA A C 1
ATOM 873 O O . ALA A 1 107 ? -29.050 3.459 48.977 1.00 92.38 107 ALA A O 1
ATOM 874 N N . ALA A 1 108 ? -29.515 2.645 46.934 1.00 92.25 108 ALA A N 1
ATOM 875 C CA . ALA A 1 108 ? -30.807 2.055 47.281 1.00 92.25 108 ALA A CA 1
ATOM 876 C C . ALA A 1 108 ? -30.697 1.004 48.399 1.00 92.25 108 ALA A C 1
ATOM 878 O O . ALA A 1 108 ? -31.529 0.969 49.306 1.00 92.25 108 ALA A O 1
ATOM 879 N N . LYS A 1 109 ? -29.654 0.163 48.370 1.00 90.25 109 LYS A N 1
ATOM 880 C CA . LYS A 1 109 ? -29.367 -0.796 49.450 1.00 90.25 109 LYS A CA 1
ATOM 881 C C . LYS A 1 109 ? -29.019 -0.091 50.760 1.00 90.25 109 LYS A C 1
ATOM 883 O O . LYS A 1 109 ? -29.486 -0.516 51.808 1.00 90.25 109 LYS A O 1
ATOM 888 N N . THR A 1 110 ? -28.229 0.980 50.709 1.00 89.06 110 THR A N 1
ATOM 889 C CA . THR A 1 110 ? -27.877 1.773 51.895 1.00 89.06 110 THR A CA 1
ATOM 890 C C . THR A 1 110 ? -29.104 2.462 52.487 1.00 89.06 110 THR A C 1
ATOM 892 O O . THR A 1 110 ? -29.290 2.408 53.696 1.00 89.06 110 THR A O 1
ATOM 895 N N . THR A 1 111 ? -29.973 3.049 51.658 1.00 84.56 111 THR A N 1
ATOM 896 C CA . THR A 1 111 ? -31.206 3.705 52.126 1.00 84.56 111 THR A CA 1
ATOM 897 C C . THR A 1 111 ? -32.244 2.724 52.667 1.00 84.56 111 THR A C 1
ATOM 899 O O . THR A 1 111 ? -33.036 3.111 53.507 1.00 84.56 111 THR A O 1
ATOM 902 N N . MET A 1 112 ? -32.261 1.475 52.190 1.00 73.75 112 ME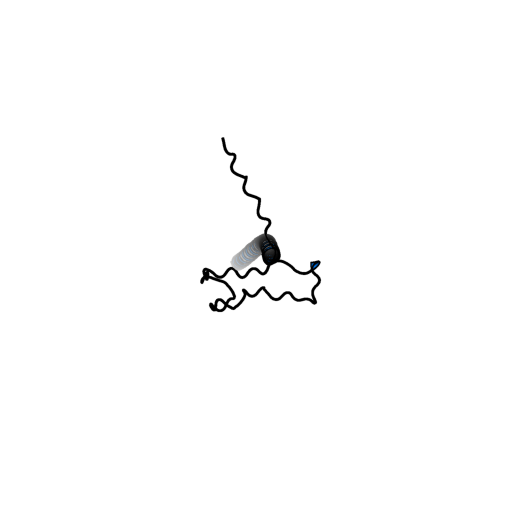T A N 1
ATOM 903 C CA . MET A 1 112 ? -33.153 0.416 52.695 1.00 73.75 112 MET A CA 1
ATOM 904 C C . MET A 1 112 ? -32.695 -0.190 54.033 1.00 73.75 112 MET A C 1
ATOM 906 O O . MET A 1 112 ? -33.486 -0.849 54.697 1.00 73.75 112 MET A O 1
ATOM 910 N N . ASN A 1 113 ? -31.423 -0.017 54.404 1.00 70.62 113 ASN A N 1
ATOM 911 C CA . ASN A 1 113 ? -30.828 -0.591 55.617 1.00 70.62 113 ASN A CA 1
ATOM 912 C C . ASN A 1 113 ? -30.756 0.407 56.796 1.00 70.62 113 ASN A C 1
ATOM 914 O O . ASN A 1 113 ? -30.094 0.113 57.793 1.00 70.62 113 ASN A O 1
ATOM 918 N N . LEU A 1 114 ? -31.401 1.570 56.673 1.00 51.22 114 LEU A N 1
ATOM 919 C CA . LEU A 1 114 ? -31.552 2.620 57.690 1.00 51.22 114 LEU A CA 1
ATOM 920 C C . LEU A 1 114 ? -33.034 2.776 58.039 1.00 51.22 114 LEU A C 1
ATOM 922 O O . LEU A 1 114 ? -33.317 2.988 59.237 1.00 51.22 114 LEU A O 1
#

Radius of gyration: 38.18 Å; chains: 1; bounding box: 74×50×107 Å

Foldseek 3Di:
DDDDDDDDPDDPDPDDDLPQDDDPPPDFPDDPDSPDDGDDPDDDPPDDPVPDDDPVNVVVVVVVVVVVVVVVVVVVVVVVVVVVVVVVVVVVVVVVVVVVVVVVVVVVVVVVVD